Protein AF-A0A382YI06-F1 (afdb_monomer_lite)

Structure (mmCIF, N/CA/C/O backbone):
data_AF-A0A382YI06-F1
#
_entry.id   AF-A0A382YI06-F1
#
loop_
_atom_site.group_PDB
_atom_site.id
_atom_site.type_symbol
_atom_site.label_atom_id
_atom_site.label_alt_id
_atom_site.label_comp_id
_atom_site.label_asym_id
_atom_site.label_entity_id
_atom_site.label_seq_id
_atom_site.pdbx_PDB_ins_code
_atom_site.Cartn_x
_atom_site.Cartn_y
_atom_site.Cartn_z
_atom_site.occupancy
_atom_site.B_iso_or_equiv
_atom_site.auth_seq_id
_atom_site.auth_comp_id
_atom_site.auth_asym_id
_atom_site.auth_atom_id
_atom_site.pdbx_PDB_model_num
ATOM 1 N N . MET A 1 1 ? 9.393 -5.219 -2.470 1.00 94.56 1 MET A N 1
ATOM 2 C CA . MET A 1 1 ? 9.094 -5.287 -3.914 1.00 94.56 1 MET A CA 1
ATOM 3 C C . MET A 1 1 ? 10.034 -6.287 -4.559 1.00 94.56 1 MET A C 1
ATOM 5 O O . MET A 1 1 ? 11.222 -6.231 -4.279 1.00 94.56 1 MET A O 1
ATOM 9 N N . LYS A 1 2 ? 9.514 -7.196 -5.381 1.00 96.44 2 LYS A N 1
ATOM 10 C CA . LYS A 1 2 ? 10.273 -8.167 -6.179 1.00 96.44 2 LYS A CA 1
ATOM 11 C C . LYS A 1 2 ? 10.757 -7.528 -7.486 1.00 96.44 2 LYS A C 1
ATOM 13 O O . LYS A 1 2 ? 10.110 -6.621 -8.010 1.00 96.44 2 LYS A O 1
ATOM 18 N N . LEU A 1 3 ? 11.832 -8.058 -8.078 1.00 96.56 3 LEU A N 1
ATOM 19 C CA . LEU A 1 3 ? 12.365 -7.580 -9.366 1.00 96.56 3 LEU A CA 1
ATOM 20 C C . LEU A 1 3 ? 11.317 -7.612 -10.491 1.00 96.56 3 LEU A C 1
ATOM 22 O O . LEU A 1 3 ? 11.199 -6.653 -11.248 1.00 96.56 3 LEU A O 1
ATOM 26 N N . LYS A 1 4 ? 10.501 -8.674 -10.562 1.00 96.62 4 LYS A N 1
ATOM 27 C CA . LYS A 1 4 ? 9.403 -8.795 -11.541 1.00 96.62 4 LYS A CA 1
ATOM 28 C C . LYS A 1 4 ? 8.404 -7.638 -11.426 1.00 96.62 4 LYS A C 1
ATOM 30 O O . LYS A 1 4 ? 7.990 -7.090 -12.445 1.00 96.62 4 LYS A O 1
ATOM 35 N N . THR A 1 5 ? 8.045 -7.260 -10.203 1.00 96.94 5 THR A N 1
ATOM 36 C CA . THR A 1 5 ? 7.129 -6.149 -9.917 1.00 96.94 5 THR A CA 1
ATOM 37 C C . THR A 1 5 ? 7.7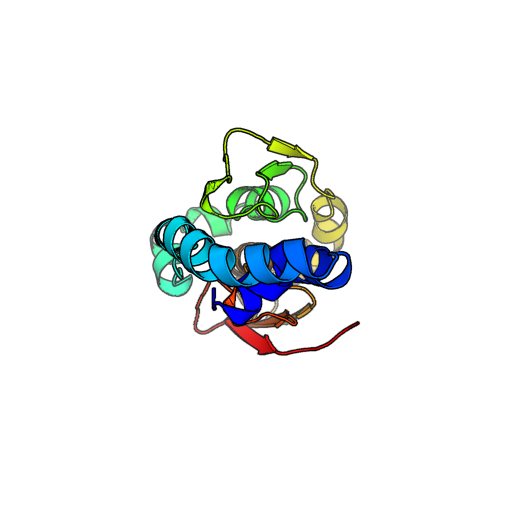66 -4.812 -10.288 1.00 96.94 5 THR A C 1
ATOM 39 O O . THR A 1 5 ? 7.163 -4.029 -11.016 1.00 96.94 5 THR A O 1
ATOM 42 N N . PHE A 1 6 ? 9.025 -4.592 -9.898 1.00 97.38 6 PHE A N 1
ATOM 43 C CA . PHE A 1 6 ? 9.786 -3.397 -10.271 1.00 97.38 6 PHE A CA 1
ATOM 44 C C . PHE A 1 6 ? 9.889 -3.221 -11.793 1.00 97.38 6 PHE A C 1
ATOM 46 O O . PHE A 1 6 ? 9.641 -2.136 -12.319 1.00 97.38 6 PHE A O 1
ATOM 53 N N . TYR A 1 7 ? 10.199 -4.302 -12.513 1.00 97.38 7 TYR A N 1
ATOM 54 C CA . TYR A 1 7 ? 10.213 -4.316 -13.972 1.00 97.38 7 TYR A CA 1
ATOM 55 C C . TYR A 1 7 ? 8.843 -3.945 -14.547 1.00 97.38 7 TYR A C 1
ATOM 57 O O . TYR A 1 7 ? 8.756 -3.048 -15.387 1.00 97.38 7 TYR A O 1
ATOM 65 N N . LYS A 1 8 ? 7.773 -4.608 -14.088 1.00 96.62 8 LYS A N 1
ATOM 66 C CA . LYS A 1 8 ? 6.415 -4.377 -14.593 1.00 96.62 8 LYS A CA 1
ATOM 67 C C . LYS A 1 8 ? 5.964 -2.927 -14.408 1.00 96.62 8 LYS A C 1
ATOM 69 O O . LYS A 1 8 ? 5.442 -2.360 -15.363 1.00 96.62 8 LYS A O 1
ATOM 74 N N . LEU A 1 9 ? 6.218 -2.335 -13.241 1.00 95.81 9 LEU A N 1
ATOM 75 C CA . LEU A 1 9 ? 5.843 -0.951 -12.943 1.00 95.81 9 LEU A CA 1
ATOM 76 C C . LEU A 1 9 ? 6.666 0.060 -13.752 1.00 95.81 9 LEU A C 1
ATOM 78 O O . LEU A 1 9 ? 6.112 0.926 -14.422 1.00 95.81 9 LEU A O 1
ATOM 82 N N . PHE A 1 10 ? 7.997 -0.048 -13.723 1.00 96.19 10 PHE A N 1
ATOM 83 C CA . PHE A 1 10 ? 8.853 1.055 -14.173 1.00 96.19 10 PHE A CA 1
ATOM 84 C C . PHE A 1 10 ? 9.453 0.879 -15.570 1.00 96.19 10 PHE A C 1
ATOM 86 O O . PHE A 1 10 ? 9.823 1.875 -16.194 1.00 96.19 10 PHE A O 1
ATOM 93 N N . TYR A 1 11 ? 9.563 -0.355 -16.071 1.00 96.88 11 TYR A N 1
ATOM 94 C CA . TYR A 1 11 ? 10.346 -0.655 -17.275 1.00 96.88 11 TYR A CA 1
ATOM 95 C C . TYR A 1 11 ? 9.580 -1.398 -18.369 1.00 96.88 11 TYR A C 1
ATOM 97 O O . TYR A 1 11 ? 9.928 -1.218 -19.533 1.00 96.88 11 TYR A O 1
ATOM 105 N N . ARG A 1 12 ? 8.527 -2.171 -18.062 1.00 96.69 12 ARG A N 1
ATOM 106 C CA . ARG A 1 12 ? 7.789 -2.961 -19.070 1.00 96.69 12 ARG A CA 1
ATOM 107 C C . ARG A 1 12 ? 7.327 -2.105 -20.247 1.00 96.69 12 ARG A C 1
ATOM 109 O O . ARG A 1 12 ? 7.599 -2.455 -21.388 1.00 96.69 12 ARG A O 1
ATOM 116 N N . HIS A 1 13 ? 6.689 -0.966 -19.980 1.00 95.19 13 HIS A N 1
ATOM 117 C CA . HIS A 1 13 ? 6.221 -0.061 -21.036 1.00 95.19 13 HIS A CA 1
ATOM 118 C C . HIS A 1 13 ? 7.371 0.496 -21.893 1.00 95.19 13 HIS A C 1
ATOM 120 O O . HIS A 1 13 ? 7.196 0.698 -23.089 1.00 95.19 13 HIS A O 1
ATOM 126 N N . ARG A 1 14 ? 8.557 0.709 -21.303 1.00 95.31 14 ARG A N 1
ATOM 127 C CA . ARG A 1 14 ? 9.752 1.199 -22.009 1.00 95.31 14 ARG A CA 1
ATOM 128 C C . ARG A 1 14 ? 10.346 0.116 -22.896 1.00 95.31 14 ARG A C 1
ATOM 130 O O . ARG A 1 14 ? 10.645 0.377 -24.049 1.00 95.31 14 ARG A O 1
ATOM 137 N N . VAL A 1 15 ? 10.465 -1.102 -22.369 1.00 96.88 15 VAL A N 1
ATOM 138 C CA . VAL A 1 15 ? 11.007 -2.260 -23.092 1.00 96.88 15 VAL A CA 1
ATOM 139 C C . VAL A 1 15 ? 10.111 -2.670 -24.259 1.00 96.88 15 VAL A C 1
ATOM 141 O O . VAL A 1 15 ? 10.624 -3.020 -25.318 1.00 96.88 15 VAL A O 1
ATOM 144 N N . VAL A 1 16 ? 8.785 -2.604 -24.094 1.00 96.62 16 VAL A N 1
ATOM 145 C CA . VAL A 1 16 ? 7.827 -2.906 -25.172 1.00 96.62 16 VAL A CA 1
ATOM 146 C C . VAL A 1 16 ? 7.927 -1.889 -26.314 1.00 96.62 16 VAL A C 1
ATOM 148 O O . VAL A 1 16 ? 7.858 -2.284 -27.470 1.00 96.62 16 VAL A O 1
ATOM 151 N N . LYS A 1 17 ? 8.137 -0.604 -26.001 1.00 96.50 17 LYS A N 1
ATOM 152 C CA . LYS A 1 17 ? 8.252 0.479 -26.993 1.00 96.50 17 LYS A CA 1
ATOM 153 C C . LYS A 1 17 ? 9.661 0.640 -27.590 1.00 96.50 17 LYS A C 1
ATOM 155 O O . LYS A 1 17 ? 9.838 1.419 -28.519 1.00 96.50 17 LYS A O 1
ATOM 160 N N . ALA A 1 18 ? 10.669 -0.036 -27.041 1.00 97.00 18 ALA A N 1
ATOM 161 C CA . ALA A 1 18 ? 12.067 0.140 -27.423 1.00 97.00 18 ALA A CA 1
ATOM 162 C C . ALA A 1 18 ? 12.436 -0.614 -28.711 1.00 97.00 18 ALA A C 1
ATOM 164 O O . ALA A 1 18 ? 12.015 -1.755 -28.920 1.00 97.00 18 ALA A O 1
ATOM 165 N N . ASN A 1 19 ? 13.320 -0.011 -29.513 1.00 97.56 19 ASN A N 1
ATOM 166 C CA . ASN A 1 19 ? 14.029 -0.715 -30.583 1.00 97.56 19 ASN A CA 1
ATOM 167 C C . ASN A 1 19 ? 15.013 -1.761 -30.012 1.00 97.56 19 ASN A C 1
ATOM 169 O O . ASN A 1 19 ? 15.215 -1.849 -28.798 1.00 97.56 19 ASN A O 1
ATOM 173 N N . ILE A 1 20 ? 15.630 -2.565 -30.884 1.00 97.50 20 ILE A N 1
ATOM 174 C CA . ILE A 1 20 ? 16.487 -3.687 -30.469 1.00 97.50 20 ILE A CA 1
ATOM 175 C C . ILE A 1 20 ? 17.675 -3.241 -29.597 1.00 97.50 20 ILE A C 1
ATOM 177 O O . ILE A 1 20 ? 17.898 -3.812 -28.530 1.00 97.50 20 ILE A O 1
ATOM 181 N N . PHE A 1 21 ? 18.373 -2.169 -29.984 1.00 97.38 21 PHE A N 1
ATOM 182 C CA . PHE A 1 21 ? 19.532 -1.648 -29.254 1.00 97.38 21 PHE A CA 1
ATOM 183 C C . PHE A 1 21 ? 19.144 -1.129 -27.867 1.00 97.38 21 PHE A C 1
ATOM 185 O O . PHE A 1 21 ? 19.749 -1.498 -26.858 1.00 97.38 21 PHE A O 1
ATOM 192 N N . LEU A 1 22 ? 18.079 -0.326 -27.791 1.00 96.62 22 LEU A N 1
ATOM 193 C CA . LEU A 1 22 ? 17.577 0.204 -26.528 1.00 96.62 22 LEU A CA 1
ATOM 194 C C . LEU A 1 22 ? 17.037 -0.912 -25.625 1.00 96.62 22 LEU A C 1
ATOM 196 O O . LEU A 1 22 ? 17.204 -0.851 -24.410 1.00 96.62 22 LEU A O 1
ATOM 200 N N . LYS A 1 23 ? 16.420 -1.953 -26.192 1.00 97.25 23 LYS A N 1
ATOM 201 C CA . LYS A 1 23 ? 15.941 -3.113 -25.434 1.00 97.25 23 LYS A CA 1
ATOM 202 C C . LYS A 1 23 ? 17.094 -3.851 -24.751 1.00 97.25 23 LYS A C 1
ATOM 204 O O . LYS A 1 23 ? 16.982 -4.134 -23.559 1.00 97.25 23 LYS A O 1
ATOM 209 N N . ILE A 1 24 ? 18.200 -4.094 -25.459 1.00 97.00 24 ILE A N 1
ATOM 210 C CA . ILE A 1 24 ? 19.411 -4.709 -24.887 1.00 97.00 24 ILE A CA 1
ATOM 211 C C . ILE A 1 24 ? 19.953 -3.842 -23.745 1.00 97.00 24 ILE A C 1
ATOM 213 O O . ILE A 1 24 ? 20.135 -4.334 -22.632 1.00 97.00 24 ILE A O 1
ATOM 217 N N . TYR A 1 25 ? 20.116 -2.536 -23.981 1.00 97.38 25 TYR A N 1
ATOM 218 C CA . TYR A 1 25 ? 20.554 -1.593 -22.948 1.00 97.38 25 TYR A CA 1
ATOM 219 C C . TYR A 1 25 ? 19.650 -1.621 -21.703 1.00 97.38 25 TYR A C 1
ATOM 221 O O . TYR A 1 25 ? 20.135 -1.678 -20.571 1.00 97.38 25 TYR A O 1
ATOM 229 N N . LEU A 1 26 ? 18.325 -1.614 -21.892 1.00 97.31 26 LEU A N 1
ATOM 230 C CA . LEU A 1 26 ? 17.367 -1.637 -20.787 1.00 97.31 26 LEU A CA 1
ATOM 231 C C . LEU A 1 26 ? 17.466 -2.934 -19.977 1.00 97.31 26 LEU A C 1
ATOM 233 O O . LEU A 1 26 ? 17.458 -2.878 -18.750 1.00 97.31 26 LEU A O 1
ATOM 237 N N . ILE A 1 27 ? 17.583 -4.089 -20.635 1.00 95.25 27 ILE A N 1
ATOM 238 C CA . ILE A 1 27 ? 17.734 -5.382 -19.952 1.00 95.25 27 ILE A CA 1
ATOM 239 C C . ILE A 1 27 ? 19.000 -5.390 -19.088 1.00 95.25 27 ILE A C 1
ATOM 241 O O . ILE A 1 27 ? 18.936 -5.811 -17.933 1.00 95.25 27 ILE A O 1
ATOM 245 N N . LEU A 1 28 ? 20.111 -4.850 -19.601 1.00 96.44 28 LEU A N 1
ATOM 246 C CA . LEU A 1 28 ? 21.370 -4.752 -18.860 1.00 96.44 28 LEU A CA 1
ATOM 247 C C . LEU A 1 28 ? 21.280 -3.795 -17.661 1.00 96.44 28 LEU A C 1
ATOM 249 O O . LEU A 1 28 ? 21.824 -4.100 -16.605 1.00 96.44 28 LEU A O 1
ATOM 253 N N . ILE A 1 29 ? 20.580 -2.657 -17.779 1.00 97.00 29 ILE A N 1
ATOM 254 C CA . ILE A 1 29 ? 20.548 -1.634 -16.716 1.00 97.00 29 ILE A CA 1
ATOM 255 C C . ILE A 1 29 ? 19.522 -1.915 -15.604 1.00 97.00 29 ILE A C 1
ATOM 257 O O . ILE A 1 29 ? 19.669 -1.409 -14.488 1.00 97.00 29 ILE A O 1
ATOM 261 N N . ILE A 1 30 ? 18.466 -2.693 -15.878 1.00 97.06 30 ILE A N 1
ATOM 262 C CA . ILE A 1 30 ? 17.382 -2.970 -14.917 1.00 97.06 30 ILE A CA 1
ATOM 263 C C . ILE A 1 30 ? 17.898 -3.568 -13.594 1.00 97.06 30 ILE A C 1
ATOM 265 O O . ILE A 1 30 ? 17.495 -3.048 -12.550 1.00 97.06 30 ILE A O 1
ATOM 269 N N . PRO A 1 31 ? 18.780 -4.591 -13.574 1.00 96.69 31 PRO A N 1
ATOM 270 C CA . PRO A 1 31 ? 19.325 -5.138 -12.330 1.00 96.69 31 PRO A CA 1
ATOM 271 C C . PRO A 1 31 ? 20.054 -4.089 -11.483 1.00 96.69 31 PRO A C 1
ATOM 273 O O . PRO A 1 31 ? 19.795 -3.987 -10.284 1.00 96.69 31 PRO A O 1
ATOM 276 N N . PHE A 1 32 ? 20.882 -3.241 -12.103 1.00 96.38 32 PHE A N 1
ATOM 277 C CA . PHE A 1 32 ? 21.595 -2.165 -11.404 1.00 96.38 32 PHE A CA 1
ATOM 278 C C . PHE A 1 32 ? 20.633 -1.112 -10.846 1.00 96.38 32 PHE A C 1
ATOM 280 O O . PHE A 1 32 ? 20.766 -0.671 -9.705 1.00 96.38 32 PHE A O 1
ATOM 287 N N . ARG A 1 33 ? 19.609 -0.732 -11.620 1.00 96.38 33 ARG A N 1
ATOM 288 C CA . ARG A 1 33 ? 18.568 0.205 -11.169 1.00 96.38 33 ARG A CA 1
ATOM 289 C C . ARG A 1 33 ? 17.731 -0.375 -10.036 1.00 96.38 33 ARG A C 1
ATOM 291 O O . ARG A 1 33 ? 17.383 0.359 -9.114 1.00 96.38 33 ARG A O 1
ATOM 298 N N . TYR A 1 34 ? 17.418 -1.665 -10.086 1.00 97.38 34 TYR A N 1
ATOM 299 C CA . TYR A 1 34 ? 16.734 -2.360 -9.004 1.00 97.38 34 TYR A CA 1
ATOM 300 C C . TYR A 1 34 ? 17.587 -2.375 -7.732 1.00 97.38 34 TYR A C 1
ATOM 302 O O . TYR A 1 34 ? 17.089 -1.995 -6.676 1.00 97.38 34 TYR A O 1
ATOM 310 N N . ALA A 1 35 ? 18.873 -2.722 -7.845 1.00 96.44 35 ALA A N 1
ATOM 311 C CA . ALA A 1 35 ? 19.812 -2.715 -6.726 1.00 96.44 35 ALA A CA 1
ATOM 312 C C . ALA A 1 35 ? 19.924 -1.322 -6.083 1.00 96.44 35 ALA A C 1
ATOM 314 O O . ALA A 1 35 ? 19.785 -1.197 -4.870 1.00 96.44 35 ALA A O 1
ATOM 315 N N . ALA A 1 36 ? 20.050 -0.262 -6.888 1.00 96.44 36 ALA A N 1
ATOM 316 C CA . ALA A 1 36 ? 20.074 1.113 -6.386 1.00 96.44 36 ALA A CA 1
ATOM 317 C C . ALA A 1 36 ? 18.783 1.504 -5.637 1.00 96.44 36 ALA A C 1
ATOM 319 O O . ALA A 1 36 ? 18.829 2.239 -4.655 1.00 96.44 36 ALA A O 1
ATOM 320 N N . ASN A 1 37 ? 17.621 1.002 -6.069 1.00 96.81 37 ASN A N 1
ATOM 321 C CA . ASN A 1 37 ? 16.340 1.267 -5.407 1.00 96.81 37 ASN A CA 1
ATOM 322 C C . ASN A 1 37 ? 16.089 0.391 -4.170 1.00 96.81 37 ASN A C 1
ATOM 324 O O . ASN A 1 37 ? 15.208 0.723 -3.378 1.00 96.81 37 ASN A O 1
ATOM 328 N N . PHE A 1 38 ? 16.829 -0.708 -3.998 1.00 94.31 38 PHE A N 1
ATOM 329 C CA . PHE A 1 38 ? 16.563 -1.715 -2.971 1.00 94.31 38 PHE A CA 1
ATOM 330 C C . PHE A 1 38 ? 16.560 -1.128 -1.554 1.00 94.31 38 PHE A C 1
ATOM 332 O O . PHE A 1 38 ? 15.660 -1.419 -0.766 1.00 94.31 38 PHE A O 1
ATOM 339 N N . LEU A 1 39 ? 17.507 -0.232 -1.259 1.00 92.12 39 LEU A N 1
ATOM 340 C CA . LEU A 1 39 ? 17.622 0.446 0.039 1.00 92.12 39 LEU A CA 1
ATOM 341 C C . LEU A 1 39 ? 16.432 1.368 0.353 1.00 92.12 39 LEU A C 1
ATOM 343 O O . LEU A 1 39 ? 16.147 1.638 1.517 1.00 92.12 39 LEU A O 1
ATOM 347 N N . PHE A 1 40 ? 15.716 1.821 -0.677 1.00 94.44 40 PHE A N 1
ATOM 348 C CA . PHE A 1 40 ? 14.587 2.746 -0.569 1.00 94.44 40 PHE A CA 1
ATOM 349 C C . PHE A 1 40 ? 13.232 2.027 -0.563 1.00 94.44 40 PHE A C 1
ATOM 351 O O . PHE A 1 40 ? 12.177 2.666 -0.538 1.00 94.44 40 PHE A O 1
ATOM 358 N N . PHE A 1 41 ? 13.218 0.692 -0.610 1.00 93.81 41 PHE A N 1
ATOM 359 C CA . PHE A 1 41 ? 11.974 -0.062 -0.541 1.00 93.81 41 PHE A CA 1
ATOM 360 C C . PHE A 1 41 ? 11.292 0.116 0.817 1.00 93.81 41 PHE A C 1
ATOM 362 O O . PHE A 1 41 ? 11.913 0.050 1.877 1.00 93.81 41 PHE A O 1
ATOM 369 N N . LYS A 1 42 ? 9.969 0.314 0.774 1.00 91.44 42 LYS A N 1
ATOM 370 C CA . LYS A 1 42 ? 9.144 0.458 1.975 1.00 91.44 42 LYS A CA 1
ATOM 371 C C . LYS A 1 42 ? 9.231 -0.829 2.801 1.00 91.44 42 LYS A C 1
ATOM 373 O O . LYS A 1 42 ? 8.996 -1.925 2.288 1.00 91.44 42 LYS A O 1
ATOM 378 N N . LYS A 1 43 ? 9.600 -0.687 4.074 1.00 93.19 43 LYS A N 1
ATOM 379 C CA . LYS A 1 43 ? 9.634 -1.794 5.036 1.00 93.19 43 LYS A CA 1
ATOM 380 C C . LYS A 1 43 ? 8.208 -2.177 5.431 1.00 93.19 43 LYS A C 1
ATOM 382 O O . LYS A 1 43 ? 7.320 -1.326 5.448 1.00 93.19 43 LYS A O 1
ATOM 387 N N . LYS A 1 44 ? 8.004 -3.451 5.774 1.00 96.25 44 LYS A N 1
ATOM 388 C CA . LYS A 1 44 ? 6.725 -3.913 6.321 1.00 96.25 44 LYS A CA 1
ATOM 389 C C . LYS A 1 44 ? 6.522 -3.375 7.737 1.00 96.25 44 LYS A C 1
ATOM 391 O O . LYS A 1 44 ? 7.446 -3.414 8.546 1.00 96.25 44 LYS A O 1
ATOM 396 N N . ILE A 1 45 ? 5.312 -2.906 8.025 1.00 98.12 45 ILE A N 1
ATOM 397 C CA . ILE A 1 45 ? 4.906 -2.371 9.326 1.00 98.12 45 ILE A CA 1
ATOM 398 C C . ILE A 1 45 ? 3.822 -3.274 9.917 1.00 98.12 45 ILE A C 1
ATOM 400 O O . ILE A 1 45 ? 2.775 -3.474 9.303 1.00 98.12 45 ILE A O 1
ATOM 404 N N . ASN A 1 46 ? 4.050 -3.778 11.131 1.00 98.50 46 ASN A N 1
ATOM 405 C CA . ASN A 1 46 ? 3.032 -4.495 11.891 1.00 98.50 46 ASN A CA 1
ATOM 406 C C . ASN A 1 46 ? 2.073 -3.496 12.558 1.00 98.50 46 ASN A C 1
ATOM 408 O O . ASN A 1 46 ? 2.447 -2.826 13.520 1.00 98.50 46 ASN A O 1
ATOM 412 N N . LEU A 1 47 ? 0.839 -3.393 12.063 1.00 98.62 47 LEU A N 1
ATOM 413 C CA . LEU A 1 47 ? -0.161 -2.452 12.566 1.00 98.62 47 LEU A CA 1
ATOM 414 C C . LEU A 1 47 ? -0.665 -2.799 13.972 1.00 98.62 47 LEU A C 1
ATOM 416 O O . LEU A 1 47 ? -1.037 -1.892 14.718 1.00 98.62 47 LEU A O 1
ATOM 420 N N . ASP A 1 48 ? -0.606 -4.067 14.386 1.00 98.31 48 ASP A N 1
ATOM 421 C CA . ASP A 1 48 ? -1.009 -4.465 15.740 1.00 98.31 48 ASP A CA 1
ATOM 422 C C . ASP A 1 48 ? -0.052 -3.877 16.792 1.00 98.31 48 ASP A C 1
ATOM 424 O O . ASP A 1 48 ? -0.480 -3.417 17.847 1.00 98.31 48 ASP A O 1
ATOM 428 N N . GLU A 1 49 ? 1.249 -3.832 16.498 1.00 98.25 49 GLU A N 1
ATOM 429 C CA . GLU A 1 49 ? 2.260 -3.200 17.358 1.00 98.25 49 GLU A CA 1
ATOM 430 C C . GLU A 1 49 ? 2.308 -1.686 17.172 1.00 98.25 49 GLU A C 1
ATOM 432 O O . GLU A 1 49 ? 2.390 -0.930 18.142 1.00 98.25 49 GLU A O 1
ATOM 437 N N . TYR A 1 50 ? 2.236 -1.233 15.920 1.00 98.12 50 TYR A N 1
ATOM 438 C CA . TYR A 1 50 ? 2.268 0.182 15.574 1.00 98.12 50 TYR A CA 1
ATOM 439 C C . TYR A 1 50 ? 1.120 0.944 16.244 1.00 98.12 50 TYR A C 1
ATOM 441 O O . TYR A 1 50 ? 1.331 2.016 16.808 1.00 98.12 50 TYR A O 1
ATOM 449 N N . SER A 1 51 ? -0.080 0.358 16.263 1.00 97.75 51 SER A N 1
ATOM 450 C CA . SER A 1 51 ? -1.264 0.974 16.866 1.00 97.75 51 SER A CA 1
ATOM 451 C C . SER A 1 51 ? -1.198 1.111 18.386 1.00 97.75 51 SER A C 1
ATOM 453 O O . SER A 1 51 ? -1.792 2.043 18.919 1.00 97.75 51 SER A O 1
ATOM 455 N N . LYS A 1 52 ? -0.414 0.279 19.087 1.00 97.81 52 LYS A N 1
ATOM 456 C CA . LYS A 1 52 ? -0.141 0.467 20.525 1.00 97.81 52 LYS A CA 1
ATOM 457 C C . LYS A 1 52 ? 0.673 1.736 20.780 1.00 97.81 52 LYS A C 1
ATOM 459 O O . LYS A 1 52 ? 0.400 2.464 21.724 1.00 97.81 52 LYS A O 1
ATOM 464 N N . LYS A 1 53 ? 1.653 2.025 19.915 1.00 97.56 53 LYS A N 1
ATOM 465 C CA . LYS A 1 53 ? 2.507 3.226 20.009 1.00 97.56 53 LYS A CA 1
ATOM 466 C C . LYS A 1 53 ? 1.817 4.489 19.487 1.00 97.56 53 LYS A C 1
ATOM 468 O O . LYS A 1 53 ? 2.213 5.599 19.831 1.00 97.56 53 LYS A O 1
ATOM 473 N N . LYS A 1 54 ? 0.826 4.328 18.611 1.00 97.81 54 LYS A N 1
ATOM 474 C CA . LYS A 1 54 ? 0.121 5.407 17.907 1.00 97.81 54 LYS A CA 1
ATOM 475 C C . LYS A 1 54 ? -1.384 5.354 18.169 1.00 97.81 54 LYS A C 1
ATOM 477 O O . LYS A 1 54 ? -2.180 5.485 17.245 1.00 97.81 54 LYS A O 1
ATOM 482 N N . PHE A 1 55 ? -1.769 5.167 19.433 1.00 96.88 55 PHE A N 1
ATOM 483 C CA . PHE A 1 55 ? -3.172 5.013 19.827 1.00 96.88 55 PHE A CA 1
ATOM 484 C C . PHE A 1 55 ? -4.049 6.197 19.394 1.00 96.88 55 PHE A C 1
ATOM 486 O O . PHE A 1 55 ? -5.171 5.989 18.946 1.00 96.88 55 PHE A O 1
ATOM 493 N N . TYR A 1 56 ? -3.507 7.420 19.411 1.00 97.81 56 TYR A N 1
ATOM 494 C CA . TYR A 1 56 ? -4.220 8.633 18.992 1.00 97.81 56 TYR A CA 1
ATOM 495 C C . TYR A 1 56 ? -4.767 8.581 17.553 1.00 97.81 56 TYR A C 1
ATOM 497 O O . TYR A 1 56 ? -5.677 9.332 17.218 1.00 97.81 56 TYR A O 1
ATOM 505 N N . LEU A 1 57 ? -4.232 7.713 16.681 1.00 98.31 57 LEU A N 1
ATOM 506 C CA . LEU A 1 57 ? -4.732 7.553 15.311 1.00 98.31 57 LEU A CA 1
ATOM 507 C C . LEU A 1 57 ? -6.161 6.991 15.276 1.00 98.31 57 LEU A C 1
ATOM 509 O O . LEU A 1 57 ? -6.899 7.260 14.339 1.00 98.31 57 LEU A O 1
ATOM 513 N N . TYR A 1 58 ? -6.589 6.267 16.309 1.00 97.44 58 TYR A N 1
ATOM 514 C CA . TYR A 1 58 ? -7.947 5.727 16.417 1.00 97.44 58 TYR A CA 1
ATOM 515 C C . TYR A 1 58 ? -9.045 6.783 16.631 1.00 97.44 58 TYR A C 1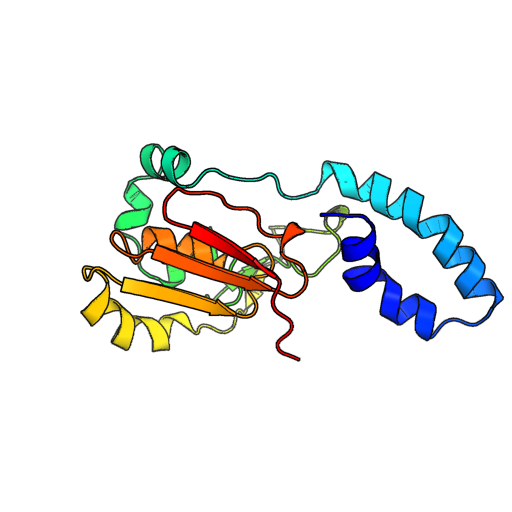
ATOM 517 O O . TYR A 1 58 ? -10.229 6.436 16.643 1.00 97.44 58 TYR A O 1
ATOM 525 N N . GLU A 1 59 ? -8.662 8.034 16.870 1.00 96.62 59 GLU A N 1
ATOM 526 C CA . GLU A 1 59 ? -9.566 9.166 17.106 1.00 96.62 59 GLU A CA 1
ATOM 527 C C . GLU A 1 59 ? -9.595 10.142 15.925 1.00 96.62 59 GLU A C 1
ATOM 529 O O . GLU A 1 59 ? -10.350 11.111 15.942 1.00 96.62 59 GLU A O 1
ATOM 534 N N . LYS A 1 60 ? -8.769 9.902 14.902 1.00 97.62 60 LYS A N 1
ATOM 535 C CA . LYS A 1 60 ? -8.654 10.776 13.736 1.00 97.62 60 LYS A CA 1
ATOM 536 C C . LYS A 1 60 ? -9.733 10.475 12.702 1.00 97.62 60 LYS A C 1
ATOM 538 O O . LYS A 1 60 ? -10.206 9.343 12.594 1.00 97.62 60 LYS A O 1
ATOM 543 N N . ASP A 1 61 ? -10.111 11.508 11.957 1.00 96.50 61 ASP A N 1
ATOM 544 C CA . ASP A 1 61 ? -11.004 11.377 10.810 1.00 96.50 61 ASP A CA 1
ATOM 545 C C . ASP A 1 61 ? -10.327 10.630 9.649 1.00 96.50 61 ASP A C 1
ATOM 547 O O . ASP A 1 61 ? -9.111 10.396 9.634 1.00 96.50 61 ASP A O 1
ATOM 551 N N . LEU A 1 62 ? -11.137 10.216 8.675 1.00 97.31 62 LEU A N 1
ATOM 552 C CA . LEU A 1 62 ? -10.668 9.392 7.573 1.00 97.31 62 LEU A CA 1
ATOM 553 C C . LEU A 1 62 ? -9.676 10.122 6.657 1.00 97.31 62 LEU A C 1
ATOM 555 O O . LEU A 1 62 ? -8.721 9.497 6.193 1.00 97.31 62 LEU A O 1
ATOM 559 N N . ASN A 1 63 ? -9.866 11.426 6.420 1.00 97.75 63 ASN A N 1
ATOM 560 C CA . ASN A 1 63 ? -8.968 12.210 5.568 1.00 97.75 63 ASN A CA 1
ATOM 561 C C . ASN A 1 63 ? -7.572 12.293 6.192 1.00 97.75 63 ASN A C 1
ATOM 563 O O . ASN A 1 63 ? -6.579 11.954 5.547 1.00 97.75 63 ASN A O 1
ATOM 567 N N . TYR A 1 64 ? -7.500 12.636 7.481 1.00 98.00 64 TYR A N 1
ATOM 568 C CA . TYR A 1 64 ? -6.250 12.648 8.232 1.00 98.00 64 TYR A CA 1
ATOM 569 C C . TYR A 1 64 ? -5.545 11.293 8.146 1.00 98.00 64 TYR A C 1
ATOM 571 O O . TYR A 1 64 ? -4.340 11.232 7.910 1.00 98.00 64 TYR A O 1
ATOM 579 N N . LEU A 1 65 ? -6.279 10.190 8.324 1.00 98.50 65 LEU A N 1
ATOM 580 C CA . LEU A 1 65 ? -5.702 8.850 8.239 1.00 98.50 65 LEU A CA 1
ATOM 581 C C . LEU A 1 65 ? -5.176 8.538 6.833 1.00 98.50 65 LEU A C 1
ATOM 583 O O . LEU A 1 65 ? -4.084 7.979 6.708 1.00 98.50 65 LEU A O 1
ATOM 587 N N . PHE A 1 66 ? -5.897 8.918 5.776 1.00 98.12 66 PHE A N 1
ATOM 588 C CA . PHE A 1 66 ? -5.408 8.752 4.410 1.00 98.12 66 PHE A CA 1
ATOM 589 C C . PHE A 1 66 ? -4.130 9.550 4.156 1.00 98.12 66 PHE A C 1
ATOM 591 O O . PHE A 1 66 ? -3.158 8.954 3.689 1.00 98.12 66 PHE A O 1
ATOM 598 N N . GLN A 1 67 ? -4.073 10.826 4.536 1.00 97.69 67 GLN A N 1
ATOM 599 C CA . GLN A 1 67 ? -2.849 11.625 4.426 1.00 97.69 67 GLN A CA 1
ATOM 600 C C . GLN A 1 67 ? -1.699 11.003 5.233 1.00 97.69 67 GLN A C 1
ATOM 602 O O . GLN A 1 67 ? -0.592 10.827 4.724 1.00 97.69 67 GLN A O 1
ATOM 607 N N . TYR A 1 68 ? -1.965 10.605 6.483 1.00 97.62 68 TYR A N 1
ATOM 608 C CA . TYR A 1 68 ? -0.965 10.049 7.396 1.00 97.62 68 TYR A CA 1
ATOM 609 C C . TYR A 1 68 ? -0.300 8.786 6.835 1.00 97.62 68 TYR A C 1
ATOM 611 O O . TYR A 1 68 ? 0.914 8.607 6.954 1.00 97.62 68 TYR A O 1
ATOM 619 N N . PHE A 1 69 ? -1.080 7.908 6.200 1.00 97.62 69 PHE A N 1
ATOM 620 C CA . PHE A 1 69 ? -0.562 6.696 5.562 1.00 97.62 69 PHE A CA 1
ATOM 621 C C . PHE A 1 69 ? -0.129 6.894 4.105 1.00 97.62 69 PHE A C 1
ATOM 623 O O . PHE A 1 69 ? 0.369 5.941 3.503 1.00 97.62 69 PHE A O 1
ATOM 630 N N . ASN A 1 70 ? -0.235 8.112 3.568 1.00 97.25 70 ASN A N 1
ATOM 631 C CA . ASN A 1 70 ? 0.075 8.481 2.189 1.00 97.25 70 ASN A CA 1
ATOM 632 C C . ASN A 1 70 ? -0.813 7.796 1.137 1.00 97.25 70 ASN A C 1
ATOM 634 O O . ASN A 1 70 ? -0.335 7.252 0.140 1.00 97.25 70 ASN A O 1
ATOM 638 N N . SER A 1 71 ? -2.112 7.740 1.401 1.00 97.06 71 SER A N 1
ATOM 639 C CA . SER A 1 71 ? -3.123 7.272 0.462 1.00 97.06 71 SER A CA 1
ATOM 640 C C . SER A 1 71 ? -3.593 8.429 -0.415 1.00 97.06 71 SER A C 1
ATOM 642 O O . SER A 1 71 ? -4.027 9.453 0.100 1.00 97.06 71 SER A O 1
ATOM 644 N N . ASP A 1 72 ? -3.602 8.221 -1.727 1.00 95.81 72 ASP A N 1
ATOM 645 C CA . ASP A 1 72 ? -4.152 9.157 -2.717 1.00 95.81 72 ASP A CA 1
ATOM 646 C C . ASP A 1 72 ? -5.676 9.343 -2.608 1.00 95.81 72 ASP A C 1
ATOM 648 O O . ASP A 1 72 ? -6.231 10.248 -3.214 1.00 95.81 72 ASP A O 1
ATOM 652 N N . LYS A 1 73 ? -6.361 8.512 -1.813 1.00 96.25 73 LYS A N 1
ATOM 653 C CA . LYS A 1 73 ? -7.781 8.684 -1.456 1.00 96.25 73 LYS A CA 1
ATOM 654 C C . LYS A 1 73 ? -8.059 9.883 -0.532 1.00 96.25 73 LYS A C 1
ATOM 656 O O . LYS A 1 73 ? -9.221 10.258 -0.395 1.00 96.25 73 LYS A O 1
ATOM 661 N N . GLY A 1 74 ? -7.038 10.425 0.136 1.00 96.69 74 GLY A N 1
ATOM 662 C CA . GLY A 1 74 ? -7.156 11.668 0.907 1.00 96.69 74 GLY A CA 1
ATOM 663 C C . GLY A 1 74 ? -7.118 12.898 0.002 1.00 96.69 74 GLY A C 1
ATOM 664 O O . GLY A 1 74 ? -7.010 12.777 -1.216 1.00 96.69 74 GLY A O 1
ATOM 665 N N . ASP A 1 75 ? -7.179 14.085 0.593 1.00 96.56 75 ASP A N 1
ATOM 666 C CA . ASP A 1 75 ? -7.032 15.350 -0.144 1.00 96.56 75 ASP A CA 1
ATOM 667 C C . ASP A 1 75 ? -5.603 15.588 -0.672 1.00 96.56 75 ASP A C 1
ATOM 669 O O . ASP A 1 75 ? -5.420 16.303 -1.652 1.00 96.56 75 ASP A O 1
ATOM 673 N N . LYS A 1 76 ? -4.587 15.006 -0.026 1.00 96.69 76 LYS A N 1
ATOM 674 C CA . LYS A 1 76 ? -3.166 15.259 -0.258 1.00 96.69 76 LYS A CA 1
ATOM 675 C C . LYS A 1 76 ? -2.339 14.023 0.050 1.00 96.69 76 LYS A C 1
ATOM 677 O O . LYS A 1 76 ? -2.573 13.307 1.024 1.00 96.69 76 LYS A O 1
ATOM 682 N N . PHE A 1 77 ? -1.307 13.814 -0.753 1.00 96.31 77 PHE A N 1
ATOM 683 C CA . PHE A 1 77 ? -0.317 12.758 -0.565 1.00 96.31 77 PHE A CA 1
ATOM 684 C C . PHE A 1 77 ? 0.999 13.168 -1.239 1.00 96.31 77 PHE A C 1
ATOM 686 O O . PHE A 1 77 ? 1.022 14.069 -2.069 1.00 96.31 77 PHE A O 1
ATOM 693 N N . PHE A 1 78 ? 2.118 12.541 -0.899 1.00 94.69 78 PHE A N 1
ATOM 694 C CA . PHE A 1 78 ? 3.358 12.680 -1.662 1.00 94.69 78 PHE A CA 1
ATOM 695 C C . PHE A 1 78 ? 3.483 11.580 -2.716 1.00 94.69 78 PHE A C 1
ATOM 697 O O . PHE A 1 78 ? 2.991 10.461 -2.531 1.00 94.69 78 PHE A O 1
ATOM 704 N N . ASP A 1 79 ? 4.211 11.875 -3.796 1.00 93.06 79 ASP A N 1
ATOM 705 C CA . ASP A 1 79 ? 4.342 10.981 -4.948 1.00 93.06 79 ASP A CA 1
ATOM 706 C C . ASP A 1 79 ? 4.906 9.600 -4.570 1.00 93.06 79 ASP A C 1
ATOM 708 O O . ASP A 1 79 ? 6.107 9.402 -4.343 1.00 93.06 79 ASP A O 1
ATOM 712 N N . GLN A 1 80 ? 4.012 8.616 -4.519 1.00 91.25 80 GLN A N 1
ATOM 713 C CA . GLN A 1 80 ? 4.345 7.218 -4.271 1.00 91.25 80 GLN A CA 1
ATOM 714 C C . GLN A 1 80 ? 4.534 6.398 -5.553 1.00 91.25 80 GLN A C 1
ATOM 716 O O . GLN A 1 80 ? 5.006 5.257 -5.468 1.00 91.25 80 GLN A O 1
ATOM 721 N N . TYR A 1 81 ? 4.196 6.958 -6.717 1.00 92.19 81 TYR A N 1
ATOM 722 C CA . TYR A 1 81 ? 4.171 6.270 -8.008 1.00 92.19 81 TYR A CA 1
ATOM 723 C C . TYR A 1 81 ? 5.519 6.307 -8.727 1.00 92.19 81 TYR A C 1
ATOM 725 O O . TYR A 1 81 ? 5.781 5.477 -9.598 1.00 92.19 81 TYR A O 1
ATOM 733 N N . VAL A 1 82 ? 6.417 7.208 -8.326 1.00 94.00 82 VAL A N 1
ATOM 734 C CA . VAL A 1 82 ? 7.808 7.220 -8.794 1.00 94.00 82 VAL A CA 1
ATOM 735 C C . VAL A 1 82 ? 8.641 6.070 -8.220 1.00 94.00 82 VAL A C 1
ATOM 737 O O . VAL A 1 82 ? 8.309 5.439 -7.211 1.00 94.00 82 VAL A O 1
ATOM 740 N N . GLN A 1 83 ? 9.780 5.810 -8.872 1.00 94.94 83 GLN A N 1
ATOM 741 C CA . GLN A 1 83 ? 10.775 4.862 -8.372 1.00 94.94 83 GLN A CA 1
ATOM 742 C C . GLN A 1 83 ? 11.176 5.211 -6.928 1.00 94.94 83 GLN A C 1
ATOM 744 O O . GLN A 1 83 ? 11.390 6.391 -6.647 1.00 94.94 83 GLN A O 1
ATOM 749 N N . PRO A 1 84 ? 11.336 4.221 -6.031 1.00 94.62 84 PRO A N 1
ATOM 750 C CA . PRO A 1 84 ? 11.642 4.450 -4.619 1.00 94.62 84 PRO A CA 1
ATOM 751 C C . PRO A 1 84 ? 12.780 5.443 -4.337 1.00 94.62 84 PRO A C 1
ATOM 753 O O . PRO A 1 84 ? 12.611 6.309 -3.487 1.00 94.62 84 PRO A O 1
ATOM 756 N N . ILE A 1 85 ? 13.885 5.388 -5.089 1.00 94.94 85 ILE A N 1
ATOM 757 C CA . ILE A 1 85 ? 15.032 6.306 -4.942 1.00 94.94 85 ILE A CA 1
ATOM 758 C C . ILE A 1 85 ? 14.708 7.769 -5.291 1.00 94.94 85 ILE A C 1
ATOM 760 O O . ILE A 1 85 ? 15.426 8.678 -4.894 1.00 94.94 85 ILE A O 1
ATOM 764 N N . LYS A 1 86 ? 13.640 8.007 -6.058 1.00 94.25 86 LYS A N 1
ATOM 765 C CA . LYS A 1 86 ? 13.211 9.340 -6.505 1.00 94.25 86 LYS A CA 1
ATOM 766 C C . LYS A 1 86 ? 12.106 9.937 -5.640 1.00 94.25 86 LYS A C 1
ATOM 768 O O . LYS A 1 86 ? 11.668 11.050 -5.914 1.00 94.25 86 LYS A O 1
ATOM 773 N N . ARG A 1 87 ? 11.609 9.198 -4.646 1.00 92.81 87 ARG A N 1
ATOM 774 C CA . ARG A 1 87 ? 10.527 9.678 -3.787 1.00 92.81 87 ARG A CA 1
ATOM 775 C C . ARG A 1 87 ? 10.989 10.881 -2.990 1.00 92.81 87 ARG A C 1
ATOM 777 O O . ARG A 1 87 ? 12.048 10.853 -2.371 1.00 92.81 87 ARG A O 1
ATOM 784 N N . ASN A 1 88 ? 10.147 11.902 -2.963 1.00 91.44 88 ASN A N 1
ATOM 785 C CA . ASN A 1 88 ? 10.386 13.101 -2.188 1.00 91.44 88 ASN A CA 1
ATOM 786 C C . ASN A 1 88 ? 9.119 13.452 -1.413 1.00 91.44 88 ASN A C 1
ATOM 788 O O . ASN A 1 88 ? 8.148 13.928 -1.991 1.00 91.44 88 ASN A O 1
ATOM 792 N N . SER A 1 89 ? 9.145 13.246 -0.097 1.00 87.62 89 SER A N 1
ATOM 793 C CA . SER A 1 89 ? 8.009 13.549 0.781 1.00 87.62 89 SER A CA 1
ATOM 794 C C . SER A 1 89 ? 7.722 15.047 0.920 1.00 87.62 89 SER A C 1
ATOM 796 O O . SER A 1 89 ? 6.725 15.411 1.532 1.00 87.62 89 SER A O 1
ATOM 798 N N . LYS A 1 90 ? 8.587 15.921 0.385 1.00 89.50 90 LYS A N 1
ATOM 799 C CA . LYS A 1 90 ? 8.351 17.371 0.326 1.00 89.50 90 LYS A CA 1
ATOM 800 C C . LYS A 1 90 ? 7.459 17.775 -0.851 1.00 89.50 90 LYS A C 1
ATOM 802 O O . LYS A 1 90 ? 6.928 18.878 -0.838 1.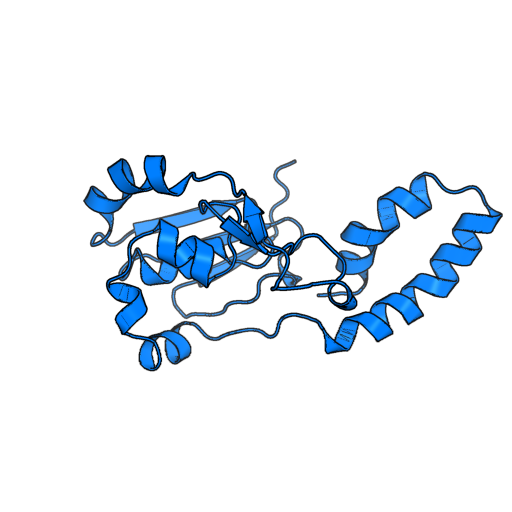00 89.50 90 LYS A O 1
ATOM 807 N N . ILE A 1 91 ? 7.320 16.918 -1.866 1.00 89.94 91 ILE A N 1
ATOM 808 C CA . ILE A 1 91 ? 6.456 17.174 -3.021 1.00 89.94 91 ILE A CA 1
ATOM 809 C C . ILE A 1 91 ? 5.082 16.604 -2.696 1.00 89.94 91 ILE A C 1
ATOM 811 O O . ILE A 1 91 ? 4.890 15.388 -2.729 1.00 89.94 91 ILE A O 1
ATOM 815 N N . ILE A 1 92 ? 4.156 17.493 -2.354 1.00 94.00 92 ILE A N 1
ATOM 816 C CA . ILE A 1 92 ? 2.762 17.155 -2.076 1.00 94.00 92 ILE A CA 1
ATOM 817 C C . ILE A 1 92 ? 1.948 17.323 -3.358 1.00 94.00 92 ILE A C 1
ATOM 819 O O . ILE A 1 92 ? 2.119 18.300 -4.084 1.00 94.00 92 ILE A O 1
ATOM 823 N N . ILE A 1 93 ? 1.089 16.350 -3.625 1.00 95.06 93 ILE A N 1
ATOM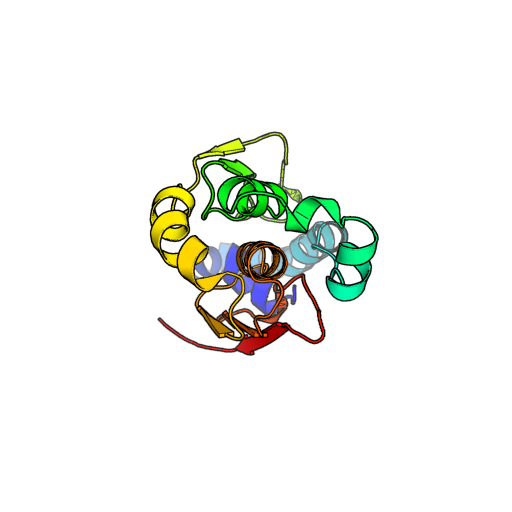 824 C CA . ILE A 1 93 ? 0.175 16.262 -4.758 1.00 95.06 93 ILE A CA 1
ATOM 825 C C . ILE A 1 93 ? -1.245 16.254 -4.192 1.00 95.06 93 ILE A C 1
ATOM 827 O O . ILE A 1 93 ? -1.488 15.654 -3.139 1.00 95.06 93 ILE A O 1
ATOM 831 N N . ASP A 1 94 ? -2.169 16.898 -4.899 1.00 96.31 94 ASP A N 1
ATOM 832 C CA . ASP A 1 94 ? -3.592 16.797 -4.595 1.00 96.31 94 ASP A CA 1
ATOM 833 C C . ASP A 1 94 ? -4.077 15.366 -4.865 1.00 96.31 94 ASP A C 1
ATOM 835 O O . ASP A 1 94 ? -3.879 14.796 -5.942 1.00 96.31 94 ASP A O 1
ATOM 839 N N . GLY A 1 95 ? -4.660 14.758 -3.841 1.00 94.62 95 GLY A N 1
ATOM 840 C CA . GLY A 1 95 ? -5.308 13.461 -3.933 1.00 94.62 95 GLY A CA 1
ATOM 841 C C . GLY A 1 95 ? -6.729 13.574 -4.479 1.00 94.62 95 GLY A C 1
ATOM 842 O O . GLY A 1 95 ? -7.182 14.617 -4.946 1.00 94.62 95 GLY A O 1
ATOM 843 N N . HIS A 1 96 ? -7.449 12.463 -4.420 1.00 94.19 96 HIS A N 1
ATOM 844 C CA . HIS A 1 96 ? -8.810 12.355 -4.933 1.00 94.19 96 HIS A CA 1
ATOM 845 C C . HIS A 1 96 ? -9.878 12.874 -3.967 1.00 94.19 96 HIS A C 1
ATOM 847 O O . HIS A 1 96 ? -11.031 13.012 -4.372 1.00 94.19 96 HIS A O 1
ATOM 853 N N . ASP A 1 97 ? -9.517 13.124 -2.703 1.00 94.31 97 ASP A N 1
ATOM 854 C CA . ASP A 1 97 ? -10.414 13.659 -1.671 1.00 94.31 97 ASP A CA 1
ATOM 855 C C . ASP A 1 97 ? -11.696 12.819 -1.474 1.00 94.31 97 ASP A C 1
ATOM 857 O O . ASP A 1 97 ? -12.770 13.298 -1.101 1.00 94.31 97 ASP A O 1
ATOM 861 N N . TYR A 1 98 ? -11.583 11.505 -1.702 1.00 95.88 98 TYR A N 1
ATOM 862 C CA . TYR A 1 98 ? -12.684 10.558 -1.528 1.00 95.88 98 TYR A CA 1
ATOM 863 C C . TYR A 1 98 ? -13.141 10.445 -0.073 1.00 95.88 98 TYR A C 1
ATOM 865 O O . TYR A 1 98 ? -14.271 10.033 0.184 1.00 95.88 98 TYR A O 1
ATOM 873 N N . SER A 1 99 ? -12.294 10.838 0.883 1.00 94.31 99 SER A N 1
ATOM 874 C CA . SER A 1 99 ? -12.636 10.891 2.306 1.00 94.31 99 SER A CA 1
ATOM 875 C C . SER A 1 99 ? -13.926 11.650 2.590 1.00 94.31 99 SER A C 1
ATOM 877 O O . SER A 1 99 ? -14.689 11.189 3.434 1.00 94.31 99 SER A O 1
ATOM 879 N N . LYS A 1 100 ? -14.203 12.754 1.882 1.00 92.62 100 LYS A N 1
ATOM 880 C CA . LYS A 1 100 ? -15.430 13.539 2.092 1.00 92.62 100 LYS A CA 1
ATOM 881 C C . LYS A 1 100 ? -16.683 12.708 1.841 1.00 92.62 100 LYS A C 1
ATOM 883 O O . LYS A 1 100 ? -17.593 12.717 2.656 1.00 92.62 100 LYS A O 1
ATOM 888 N N . PHE A 1 101 ? -16.686 11.937 0.757 1.00 94.50 101 PHE A N 1
ATOM 889 C CA . PHE A 1 101 ? -17.807 11.070 0.404 1.00 94.50 101 PHE A CA 1
ATOM 890 C C . PHE A 1 101 ? -17.871 9.832 1.297 1.00 94.50 101 PHE A C 1
ATOM 892 O O . PHE A 1 101 ? -18.950 9.419 1.703 1.00 94.50 101 PHE A O 1
ATOM 899 N N . TYR A 1 102 ? -16.727 9.224 1.619 1.00 95.75 102 TYR A N 1
ATOM 900 C CA . TYR A 1 102 ? -16.699 8.025 2.455 1.00 95.75 102 TYR A CA 1
ATOM 901 C C . TYR A 1 102 ? -17.138 8.286 3.891 1.00 95.75 102 TYR A C 1
ATOM 903 O O . TYR A 1 102 ? -17.789 7.418 4.468 1.00 95.75 102 TYR A O 1
ATOM 911 N N . GLU A 1 103 ? -16.809 9.443 4.469 1.00 94.31 103 GLU A N 1
ATOM 912 C CA . GLU A 1 103 ? -17.110 9.747 5.871 1.00 94.31 103 GLU A CA 1
ATOM 913 C C . GLU A 1 103 ? -18.615 9.641 6.166 1.00 94.31 103 GLU A C 1
ATOM 915 O O . GLU A 1 103 ? -18.990 9.032 7.171 1.00 94.31 103 GLU A O 1
ATOM 920 N N . ASP A 1 104 ? -19.474 10.116 5.259 1.00 92.94 104 ASP A N 1
ATOM 921 C CA . ASP A 1 104 ? -20.934 10.077 5.416 1.00 92.94 104 ASP A CA 1
ATOM 922 C C . ASP A 1 104 ? -21.471 8.646 5.592 1.00 92.94 104 ASP A C 1
ATOM 924 O O . ASP A 1 104 ? -22.322 8.384 6.446 1.00 92.94 104 ASP A O 1
ATOM 928 N N . TYR A 1 105 ? -20.919 7.683 4.850 1.00 95.12 105 TYR A N 1
ATOM 929 C CA . TYR A 1 105 ? -21.329 6.275 4.924 1.00 95.12 105 TYR A CA 1
ATOM 930 C C . TYR A 1 105 ? -20.579 5.499 6.013 1.00 95.12 105 TYR A C 1
ATOM 932 O O . TYR A 1 105 ? -21.136 4.640 6.709 1.00 95.12 105 TYR A O 1
ATOM 940 N N . PHE A 1 106 ? -19.285 5.769 6.167 1.00 96.56 106 PHE A N 1
ATOM 941 C CA . PHE A 1 106 ? -18.401 4.991 7.027 1.00 96.56 106 PHE A CA 1
ATOM 942 C C . PHE A 1 106 ? -18.605 5.339 8.497 1.00 96.56 106 PHE A C 1
ATOM 944 O O . PHE A 1 106 ? -18.575 4.441 9.341 1.00 96.56 106 PHE A O 1
ATOM 951 N N . LYS A 1 107 ? -18.925 6.595 8.825 1.00 95.56 107 LYS A N 1
ATOM 952 C CA . LYS A 1 107 ? -19.143 7.034 10.209 1.00 95.56 107 LYS A CA 1
ATOM 953 C C . LYS A 1 107 ? -20.267 6.264 10.901 1.00 95.56 107 LYS A C 1
ATOM 955 O O . LYS A 1 107 ? -20.139 5.925 12.078 1.00 95.56 107 LYS A O 1
ATOM 960 N N . ILE A 1 108 ? -21.322 5.920 10.161 1.00 95.81 108 ILE A N 1
ATOM 961 C CA . ILE A 1 108 ? -22.484 5.156 10.649 1.00 95.81 108 ILE A CA 1
ATOM 962 C C . ILE A 1 108 ? -22.098 3.705 10.986 1.00 95.81 108 ILE A C 1
ATOM 964 O O . ILE A 1 108 ? -22.690 3.062 11.856 1.00 95.81 108 ILE A O 1
ATOM 968 N N . THR A 1 109 ? -21.095 3.160 10.298 1.00 95.56 109 THR A N 1
ATOM 969 C CA . THR A 1 109 ? -20.723 1.743 10.386 1.00 95.56 109 THR A CA 1
ATOM 970 C C . THR A 1 109 ? -19.377 1.498 11.070 1.00 95.56 109 THR A C 1
ATOM 972 O O . THR A 1 109 ? -19.057 0.346 11.358 1.00 95.56 109 THR A O 1
ATOM 975 N N . LYS A 1 110 ? -18.629 2.550 11.434 1.00 94.06 110 LYS A N 1
ATOM 976 C CA . LYS A 1 110 ? -17.237 2.468 11.919 1.00 94.06 110 LYS A CA 1
ATOM 977 C C . LYS A 1 110 ? -17.000 1.554 13.124 1.00 94.06 110 LYS A C 1
ATOM 979 O O . LYS A 1 110 ? -15.937 0.950 13.252 1.00 94.06 110 LYS A O 1
ATOM 984 N N . ASN A 1 111 ? -18.003 1.420 13.992 1.00 95.38 111 ASN A N 1
ATOM 985 C CA . ASN A 1 111 ? -17.926 0.593 15.200 1.00 95.38 111 ASN A CA 1
ATOM 986 C C . ASN A 1 111 ? -18.447 -0.840 14.995 1.00 95.38 111 ASN A C 1
ATOM 988 O O . ASN A 1 111 ? -18.302 -1.678 15.888 1.00 95.38 111 ASN A O 1
ATOM 992 N N . LYS A 1 112 ? -19.052 -1.148 13.841 1.00 97.00 112 LYS A N 1
ATOM 993 C CA . LYS A 1 112 ? -19.595 -2.479 13.546 1.00 97.00 112 LYS A CA 1
ATOM 994 C C . LYS A 1 112 ? -18.463 -3.477 13.275 1.00 97.00 112 LYS A C 1
ATOM 996 O O . LYS A 1 112 ? -17.372 -3.117 12.835 1.00 97.00 112 LYS A O 1
ATOM 1001 N N . LYS A 1 113 ? -18.734 -4.761 13.518 1.00 97.81 113 LYS A N 1
ATOM 1002 C CA . LYS A 1 113 ? -17.867 -5.858 13.067 1.00 97.81 113 LYS A CA 1
ATOM 1003 C C . LYS A 1 113 ? -18.117 -6.071 11.574 1.00 97.81 113 LYS A C 1
ATOM 1005 O O . LYS A 1 113 ? -19.194 -6.524 11.202 1.00 97.81 113 LYS A O 1
ATOM 1010 N N . LEU A 1 114 ? -17.147 -5.710 10.739 1.00 97.56 114 LEU A N 1
ATOM 1011 C CA . LEU A 1 114 ? -17.267 -5.738 9.278 1.00 97.56 114 LEU A CA 1
ATOM 1012 C C . LEU A 1 114 ? -16.148 -6.565 8.647 1.00 97.56 114 LEU A C 1
ATOM 1014 O O . LEU A 1 114 ? -15.065 -6.693 9.217 1.00 97.56 114 LEU A O 1
ATOM 1018 N N . ASN A 1 115 ? -16.397 -7.059 7.439 1.00 98.31 115 ASN A N 1
ATOM 1019 C CA . ASN A 1 115 ? -15.351 -7.494 6.521 1.00 98.31 115 ASN A CA 1
ATOM 1020 C C . ASN A 1 115 ? -15.286 -6.462 5.392 1.00 98.31 115 ASN A C 1
ATOM 1022 O O . ASN A 1 115 ? -16.284 -6.247 4.711 1.00 98.31 115 ASN A O 1
ATOM 1026 N N . ILE A 1 116 ? -14.141 -5.808 5.222 1.00 98.25 116 ILE A N 1
ATOM 1027 C CA . ILE A 1 116 ? -13.932 -4.763 4.213 1.00 98.25 116 ILE A CA 1
ATOM 1028 C C . ILE A 1 116 ? -12.982 -5.316 3.159 1.00 98.25 116 ILE A C 1
ATOM 1030 O O . ILE A 1 116 ? -11.910 -5.793 3.520 1.00 98.25 116 ILE A O 1
ATOM 1034 N N . LEU A 1 117 ? -13.360 -5.252 1.883 1.00 98.19 117 LEU A N 1
ATOM 1035 C CA . LEU A 1 117 ? -12.502 -5.624 0.759 1.00 98.19 117 LEU A CA 1
ATOM 1036 C C . LEU A 1 117 ? -12.059 -4.368 0.002 1.00 98.19 117 LEU A C 1
ATOM 1038 O O . LEU A 1 117 ? -12.893 -3.610 -0.479 1.00 98.19 117 LEU A O 1
ATOM 1042 N N . GLU A 1 118 ? -10.749 -4.179 -0.129 1.00 97.62 118 GLU A N 1
ATOM 1043 C CA . GLU A 1 118 ? -10.132 -3.176 -0.995 1.00 97.62 118 GLU A CA 1
ATOM 1044 C C . GLU A 1 118 ? -9.484 -3.864 -2.205 1.00 97.62 118 GLU A C 1
ATOM 1046 O O . GLU A 1 118 ? -8.566 -4.669 -2.044 1.00 97.62 118 GLU A O 1
ATOM 1051 N N . ILE A 1 119 ? -9.927 -3.519 -3.415 1.00 97.12 119 ILE A N 1
ATOM 1052 C CA . ILE A 1 119 ? -9.306 -3.943 -4.679 1.00 97.12 119 ILE A CA 1
ATOM 1053 C C . ILE A 1 119 ? -8.459 -2.781 -5.212 1.00 97.12 119 ILE A C 1
ATOM 1055 O O . ILE A 1 119 ? -8.901 -1.635 -5.178 1.00 97.12 119 ILE A O 1
ATOM 1059 N N . GLY A 1 120 ? -7.239 -3.068 -5.673 1.00 95.62 120 GLY A N 1
ATOM 1060 C CA . GLY A 1 120 ? -6.269 -2.036 -6.057 1.00 95.62 120 GLY A CA 1
ATOM 1061 C C . GLY A 1 120 ? -5.557 -1.451 -4.838 1.00 95.62 120 GLY A C 1
ATOM 1062 O O . GLY A 1 120 ? -5.530 -0.241 -4.625 1.00 95.62 120 GLY A O 1
ATOM 1063 N N . SER A 1 121 ? -5.036 -2.329 -3.979 1.00 95.75 121 SER A N 1
ATOM 1064 C CA . SER A 1 121 ? -4.470 -1.934 -2.685 1.00 95.75 121 SER A CA 1
ATOM 1065 C C . SER A 1 121 ? -3.038 -1.388 -2.745 1.00 95.75 121 SER A C 1
ATOM 1067 O O . SER A 1 121 ? -2.621 -0.706 -1.808 1.00 95.75 121 SER A O 1
ATOM 1069 N N . PHE A 1 122 ? -2.278 -1.640 -3.814 1.00 95.81 122 PHE A N 1
ATOM 1070 C CA . PHE A 1 122 ? -0.910 -1.150 -4.027 1.00 95.81 122 PHE A CA 1
ATOM 1071 C C . PHE A 1 122 ? 0.005 -1.322 -2.789 1.00 95.81 122 PHE A C 1
ATOM 1073 O O . PHE A 1 122 ? 0.268 -2.443 -2.351 1.00 95.81 122 PHE A O 1
ATOM 1080 N N . TYR A 1 123 ? 0.499 -0.232 -2.181 1.00 97.19 123 TYR A N 1
ATOM 1081 C CA . TYR A 1 123 ? 1.307 -0.288 -0.947 1.00 97.19 123 TYR A CA 1
ATOM 1082 C C . TYR A 1 123 ? 0.506 -0.591 0.330 1.00 97.19 123 TYR A C 1
ATOM 1084 O O . TYR A 1 123 ? 1.106 -0.814 1.385 1.00 97.19 123 TYR A O 1
ATOM 1092 N N . GLY A 1 124 ? -0.823 -0.617 0.257 1.00 97.88 124 GLY A N 1
ATOM 1093 C CA . GLY A 1 124 ? -1.730 -0.852 1.377 1.00 97.88 124 GLY A CA 1
ATOM 1094 C C . GLY A 1 124 ? -2.009 0.376 2.237 1.00 97.88 124 GLY A C 1
ATOM 1095 O O . GLY A 1 124 ? -2.421 0.231 3.384 1.00 97.88 124 GLY A O 1
ATOM 1096 N N . ASN A 1 125 ? -1.747 1.581 1.728 1.00 97.94 125 ASN A N 1
ATOM 1097 C CA . ASN A 1 125 ? -1.843 2.818 2.510 1.00 97.94 125 ASN A CA 1
ATOM 1098 C C . ASN A 1 125 ? -3.284 3.102 2.959 1.00 97.94 125 ASN A C 1
ATOM 1100 O O . ASN A 1 125 ? -3.524 3.391 4.128 1.00 97.94 125 ASN A O 1
ATOM 1104 N N . ALA A 1 126 ? -4.251 2.938 2.056 1.00 98.19 126 ALA A N 1
ATOM 1105 C CA . ALA A 1 126 ? -5.669 3.041 2.383 1.00 98.19 126 ALA A CA 1
ATOM 1106 C C . ALA A 1 126 ? -6.120 1.917 3.330 1.00 98.19 126 ALA A C 1
ATOM 1108 O O . ALA A 1 126 ? -6.743 2.209 4.344 1.00 98.19 126 ALA A O 1
ATOM 1109 N N . SER A 1 127 ? -5.728 0.660 3.092 1.00 98.50 127 SER A N 1
ATOM 1110 C CA . SER A 1 127 ? -5.942 -0.440 4.050 1.00 98.50 127 SER A CA 1
ATOM 1111 C C . SER A 1 127 ? -5.432 -0.115 5.466 1.00 98.50 127 SER A C 1
ATOM 1113 O O . SER A 1 127 ? -6.094 -0.444 6.449 1.00 98.50 127 SER A O 1
ATOM 1115 N N . ALA A 1 128 ? -4.277 0.547 5.601 1.00 98.56 128 ALA A N 1
ATOM 1116 C CA . ALA A 1 128 ? -3.754 0.978 6.899 1.00 98.56 128 ALA A CA 1
ATOM 1117 C C . ALA A 1 128 ? -4.601 2.095 7.532 1.00 98.56 128 ALA A C 1
ATOM 1119 O O . ALA A 1 128 ? -4.877 2.039 8.728 1.00 98.56 128 ALA A O 1
ATOM 1120 N N . ALA A 1 129 ? -5.078 3.063 6.748 1.00 98.50 129 ALA A N 1
ATOM 1121 C CA . ALA A 1 129 ? -6.027 4.067 7.228 1.00 98.50 129 ALA A CA 1
ATOM 1122 C C . ALA A 1 129 ? -7.342 3.423 7.707 1.00 98.50 129 ALA A C 1
ATOM 1124 O O . ALA A 1 129 ? -7.792 3.675 8.825 1.00 98.50 129 ALA A O 1
ATOM 1125 N N . LEU A 1 130 ? -7.903 2.505 6.915 1.00 98.38 130 LEU A N 1
ATOM 1126 C CA . LEU A 1 130 ? -9.121 1.764 7.249 1.00 98.38 130 LEU A CA 1
ATOM 1127 C C . LEU A 1 130 ? -8.950 0.896 8.504 1.00 98.38 130 LEU A C 1
ATOM 1129 O O . LEU A 1 130 ? -9.903 0.733 9.259 1.00 98.38 130 LEU A O 1
ATOM 1133 N N . TYR A 1 131 ? -7.746 0.382 8.775 1.00 98.56 131 TYR A N 1
ATOM 1134 C CA . TYR A 1 131 ? -7.447 -0.365 10.002 1.00 98.56 131 TYR A CA 1
ATOM 1135 C C . TYR A 1 131 ? -7.660 0.474 11.267 1.00 98.56 131 TYR A C 1
ATOM 1137 O O . TYR A 1 131 ? -8.178 -0.050 12.262 1.00 98.56 131 TYR A O 1
ATOM 1145 N N . PHE A 1 132 ? -7.262 1.750 11.227 1.00 98.50 132 PHE A N 1
ATOM 1146 C CA . PHE A 1 132 ? -7.454 2.694 12.329 1.00 98.50 132 PHE A CA 1
ATOM 1147 C C . PHE A 1 132 ? -8.883 3.230 12.378 1.00 98.50 132 PHE A C 1
ATOM 1149 O O . PHE A 1 132 ? -9.451 3.333 13.463 1.00 98.50 132 PHE A O 1
ATOM 1156 N N . TYR A 1 133 ? -9.488 3.506 11.223 1.00 98.31 133 TYR A N 1
ATOM 1157 C CA . TYR A 1 133 ? -10.854 4.017 11.168 1.00 98.31 133 TYR A CA 1
ATOM 1158 C C . TYR A 1 133 ? -11.881 2.972 11.649 1.00 98.31 133 TYR A C 1
ATOM 1160 O O . TYR A 1 133 ? -12.726 3.256 12.498 1.00 98.31 133 TYR A O 1
ATOM 1168 N N . PHE A 1 134 ? -11.768 1.726 11.174 1.00 98.12 134 PHE A N 1
ATOM 1169 C CA . PHE A 1 134 ? -12.643 0.609 11.535 1.00 98.12 134 PHE A CA 1
ATOM 1170 C C . PHE A 1 134 ? -11.981 -0.327 12.558 1.00 98.12 134 PHE A C 1
ATOM 1172 O O . PHE A 1 134 ? -11.449 -1.396 12.225 1.00 98.12 134 PHE A O 1
ATOM 1179 N N . LYS A 1 135 ? -12.060 0.044 13.842 1.00 96.31 135 LYS A N 1
ATOM 1180 C CA . LYS A 1 135 ? -11.410 -0.675 14.962 1.00 96.31 135 LYS A CA 1
ATOM 1181 C C . LYS A 1 135 ? -11.769 -2.165 15.034 1.00 96.31 135 LYS A C 1
ATOM 1183 O O . LYS A 1 135 ? -10.941 -2.981 15.431 1.00 96.31 135 LYS A O 1
ATOM 1188 N N . ASN A 1 136 ? -12.984 -2.515 14.608 1.00 97.44 136 ASN A N 1
ATOM 1189 C CA . ASN A 1 136 ? -13.551 -3.860 14.729 1.00 97.44 136 ASN A CA 1
ATOM 1190 C C . ASN A 1 136 ? -13.609 -4.641 13.403 1.00 97.44 136 ASN A C 1
ATOM 1192 O O . ASN A 1 136 ? -14.109 -5.768 13.388 1.00 97.44 136 ASN A O 1
ATOM 1196 N N . ALA A 1 137 ? -13.135 -4.072 12.289 1.00 98.19 137 ALA A N 1
ATOM 1197 C CA . ALA A 1 137 ? -13.229 -4.720 10.981 1.00 98.19 137 ALA A CA 1
ATOM 1198 C C . ALA A 1 137 ? -12.082 -5.705 10.710 1.00 98.19 137 ALA A C 1
ATOM 1200 O O . ALA A 1 137 ? -10.963 -5.535 11.192 1.00 98.19 137 ALA A O 1
ATOM 1201 N N . LYS A 1 138 ? -12.336 -6.718 9.883 1.00 98.69 138 LYS A N 1
ATOM 1202 C CA . LYS A 1 138 ? -11.292 -7.450 9.159 1.00 98.69 138 LYS A CA 1
ATOM 1203 C C . LYS A 1 138 ? -11.152 -6.828 7.776 1.00 98.69 138 LYS A C 1
ATOM 1205 O O . LYS A 1 138 ? -12.152 -6.583 7.108 1.00 98.69 138 LYS A O 1
ATOM 1210 N N . ILE A 1 139 ? -9.923 -6.572 7.356 1.00 98.69 139 ILE A N 1
ATOM 1211 C CA . ILE A 1 139 ? -9.609 -5.933 6.083 1.00 98.69 139 ILE A CA 1
ATOM 1212 C C . ILE A 1 139 ? -8.967 -6.965 5.170 1.00 98.69 139 ILE A C 1
ATOM 1214 O O . ILE A 1 139 ? -7.996 -7.639 5.515 1.00 98.69 139 ILE A O 1
ATOM 1218 N N . PHE A 1 140 ? -9.529 -7.070 3.986 1.00 98.62 140 PHE A N 1
ATOM 1219 C CA . PHE A 1 140 ? -9.064 -7.875 2.885 1.00 98.62 140 PHE A CA 1
ATOM 1220 C C . PHE A 1 140 ? -8.574 -6.907 1.823 1.00 98.62 140 PHE A C 1
ATOM 1222 O O . PHE A 1 140 ? -9.276 -5.965 1.473 1.00 98.62 140 PHE A O 1
ATOM 1229 N N . SER A 1 141 ? -7.359 -7.103 1.341 1.00 97.94 141 SER A N 1
ATOM 1230 C CA . SER A 1 141 ? -6.770 -6.250 0.323 1.00 97.94 141 SER A CA 1
ATOM 1231 C C . SER A 1 141 ? -6.279 -7.094 -0.839 1.00 97.94 141 SER A C 1
ATOM 1233 O O . SER A 1 141 ? -5.711 -8.172 -0.657 1.00 97.94 141 SER A O 1
ATOM 1235 N N . ALA A 1 142 ? -6.532 -6.613 -2.043 1.00 97.75 142 ALA A N 1
ATOM 1236 C CA . ALA A 1 142 ? -6.277 -7.340 -3.265 1.00 97.75 142 ALA A CA 1
ATOM 1237 C C . ALA A 1 142 ? -5.535 -6.448 -4.260 1.00 97.75 142 ALA A C 1
ATOM 1239 O O . ALA A 1 142 ? -5.801 -5.247 -4.353 1.00 97.75 142 ALA A O 1
ATOM 1240 N N . ASP A 1 143 ? -4.556 -7.011 -4.960 1.00 97.50 143 ASP A N 1
ATOM 1241 C CA . ASP A 1 143 ? -3.802 -6.298 -5.992 1.00 97.50 143 ASP A CA 1
ATOM 1242 C C . ASP A 1 143 ? -3.148 -7.277 -6.971 1.00 97.50 143 ASP A C 1
ATOM 1244 O O . ASP A 1 143 ? -2.885 -8.433 -6.625 1.00 97.50 143 ASP A O 1
ATOM 1248 N N . ILE A 1 144 ? -2.805 -6.799 -8.166 1.00 97.00 144 ILE A N 1
ATOM 1249 C CA . ILE A 1 144 ? -2.007 -7.556 -9.134 1.00 97.00 144 ILE A CA 1
ATOM 1250 C C . ILE A 1 144 ? -0.543 -7.716 -8.664 1.00 97.00 144 ILE A C 1
ATOM 1252 O O . ILE A 1 144 ? 0.163 -8.636 -9.090 1.00 97.00 144 ILE A O 1
ATOM 1256 N N . PHE A 1 145 ? -0.085 -6.854 -7.745 1.00 96.81 145 PHE A N 1
ATOM 1257 C CA . PHE A 1 145 ? 1.242 -6.852 -7.123 1.00 96.81 145 PHE A CA 1
ATOM 1258 C C . PHE A 1 145 ? 1.182 -6.913 -5.582 1.00 96.81 145 PHE A C 1
ATOM 1260 O O . PHE A 1 145 ? 1.635 -5.990 -4.897 1.00 96.81 145 PHE A O 1
ATOM 1267 N N . PRO A 1 146 ? 0.716 -8.029 -4.988 1.00 96.75 146 PRO A N 1
ATOM 1268 C CA . PRO A 1 146 ? 0.580 -8.156 -3.530 1.00 96.75 146 PRO A CA 1
ATOM 1269 C C . PRO A 1 146 ? 1.919 -8.063 -2.771 1.00 96.75 146 PRO A C 1
ATOM 1271 O O . PRO A 1 146 ? 1.961 -7.788 -1.574 1.00 96.75 146 PRO A O 1
ATOM 1274 N N . ASP A 1 147 ? 3.060 -8.242 -3.449 1.00 96.75 147 ASP A N 1
ATOM 1275 C CA . ASP A 1 147 ? 4.389 -8.091 -2.843 1.00 96.75 147 ASP A CA 1
ATOM 1276 C C . ASP A 1 147 ? 4.770 -6.634 -2.503 1.00 96.75 147 ASP A C 1
ATOM 1278 O O . ASP A 1 147 ? 5.804 -6.403 -1.865 1.00 96.75 147 ASP A O 1
ATOM 1282 N N . LEU A 1 148 ? 3.965 -5.657 -2.936 1.00 96.75 148 LEU A N 1
ATOM 1283 C CA . LEU A 1 148 ? 4.097 -4.246 -2.566 1.00 96.75 148 LEU A CA 1
ATOM 1284 C C . LEU A 1 148 ? 3.488 -3.932 -1.202 1.00 96.75 148 LEU A C 1
ATOM 1286 O O . LEU A 1 148 ? 3.911 -2.970 -0.554 1.00 96.75 148 LEU A O 1
ATOM 1290 N N . PHE A 1 149 ? 2.527 -4.738 -0.753 1.00 97.75 149 PHE A N 1
ATOM 1291 C CA . PHE A 1 149 ? 1.755 -4.448 0.442 1.00 97.75 149 PHE A CA 1
ATOM 1292 C C . PHE A 1 149 ? 2.671 -4.315 1.667 1.00 97.75 149 PHE A C 1
ATOM 1294 O O . PHE A 1 149 ? 3.422 -5.228 2.031 1.00 97.75 149 PHE A O 1
ATOM 1301 N N . SER A 1 150 ? 2.644 -3.135 2.285 1.00 97.44 150 SER A N 1
ATOM 1302 C CA . SER A 1 150 ? 3.641 -2.711 3.276 1.00 97.44 150 SER A CA 1
ATOM 1303 C C . SER A 1 150 ? 3.170 -2.855 4.721 1.00 97.44 150 SER A C 1
ATOM 1305 O O . SER A 1 150 ? 3.844 -2.383 5.634 1.00 97.44 150 SER A O 1
ATOM 1307 N N . TYR A 1 151 ? 2.037 -3.514 4.948 1.00 98.31 151 TYR A N 1
ATOM 1308 C CA . TYR A 1 151 ? 1.429 -3.634 6.269 1.00 98.31 151 TYR A CA 1
ATOM 1309 C C . TYR A 1 151 ? 1.120 -5.090 6.616 1.00 98.31 151 TYR A C 1
ATOM 1311 O O . TYR A 1 151 ? 0.847 -5.912 5.744 1.00 98.31 151 TYR A O 1
ATOM 1319 N N . SER A 1 152 ? 1.167 -5.421 7.900 1.00 98.31 152 SER A N 1
ATOM 1320 C CA . SER A 1 152 ? 0.718 -6.708 8.433 1.00 98.31 152 SER A CA 1
ATOM 1321 C C . SER A 1 152 ? -0.096 -6.494 9.701 1.00 98.31 152 SER A C 1
ATOM 1323 O O . SER A 1 152 ? 0.162 -5.567 10.460 1.00 98.31 152 SER A O 1
ATOM 1325 N N . SER A 1 153 ? -1.093 -7.340 9.930 1.00 98.38 153 SER A N 1
ATOM 1326 C CA . SER A 1 153 ? -1.877 -7.382 11.167 1.00 98.38 153 SER A CA 1
ATOM 1327 C C . SER A 1 153 ? -2.700 -8.663 11.185 1.00 98.38 153 SER A C 1
ATOM 1329 O O . SER A 1 153 ? -3.054 -9.186 10.129 1.00 98.38 153 SER A O 1
ATOM 1331 N N . LYS A 1 154 ? -3.084 -9.128 12.375 1.00 98.44 154 LYS A N 1
ATOM 1332 C CA . LYS A 1 154 ? -4.071 -10.204 12.562 1.00 98.44 154 LYS A CA 1
ATOM 1333 C C . LYS A 1 154 ? -5.417 -9.914 11.888 1.00 98.44 154 LYS A C 1
ATOM 1335 O O . LYS A 1 154 ? -6.158 -10.847 11.586 1.00 98.44 154 LYS A O 1
ATOM 1340 N N . ARG A 1 155 ? -5.751 -8.636 11.664 1.00 98.19 155 ARG A N 1
ATOM 1341 C CA . ARG A 1 155 ? -6.995 -8.196 11.014 1.00 98.19 155 ARG A CA 1
ATOM 1342 C C . ARG A 1 155 ? -6.826 -7.833 9.540 1.00 98.19 155 ARG A C 1
ATOM 1344 O O . ARG A 1 155 ? -7.805 -7.392 8.953 1.00 98.19 155 ARG A O 1
ATOM 1351 N N . ILE A 1 156 ? -5.641 -7.992 8.942 1.00 98.50 156 ILE A N 1
ATOM 1352 C CA . ILE A 1 156 ? -5.413 -7.670 7.525 1.00 98.50 156 ILE A CA 1
ATOM 1353 C C . ILE A 1 156 ? -4.928 -8.895 6.755 1.00 98.50 156 ILE A C 1
ATOM 1355 O O . ILE A 1 156 ? -3.925 -9.505 7.119 1.00 98.50 156 ILE A O 1
ATOM 1359 N N . LYS A 1 157 ? -5.593 -9.204 5.639 1.00 98.50 157 LYS A N 1
ATOM 1360 C CA . LYS A 1 157 ? -5.160 -10.227 4.682 1.00 98.50 157 LYS A CA 1
ATOM 1361 C C . LYS A 1 157 ? -4.987 -9.614 3.296 1.00 98.50 157 LYS A C 1
ATOM 1363 O O . LYS A 1 157 ? -5.962 -9.152 2.716 1.00 98.50 157 LYS A O 1
ATOM 1368 N N . ASN A 1 158 ? -3.769 -9.668 2.761 1.00 98.31 158 ASN A N 1
ATOM 1369 C CA . ASN A 1 158 ? -3.467 -9.253 1.392 1.00 98.31 158 ASN A CA 1
ATOM 1370 C C . ASN A 1 158 ? -3.313 -10.471 0.465 1.00 98.31 158 ASN A C 1
ATOM 1372 O O . ASN A 1 158 ? -2.698 -11.463 0.865 1.00 98.31 158 ASN A O 1
ATOM 1376 N N . PHE A 1 159 ? -3.863 -10.411 -0.748 1.00 98.06 159 PHE A N 1
ATOM 1377 C CA . PHE A 1 159 ? -3.767 -11.487 -1.737 1.00 98.06 159 PHE A CA 1
ATOM 1378 C C . PHE A 1 159 ? -3.745 -10.974 -3.184 1.00 98.06 159 PHE A C 1
ATOM 1380 O O . PHE A 1 159 ? -4.014 -9.808 -3.464 1.00 98.06 159 PHE A O 1
ATOM 1387 N N . TYR A 1 160 ? -3.370 -11.861 -4.106 1.00 97.69 160 TYR A N 1
ATOM 1388 C CA . TYR A 1 160 ? -3.348 -11.575 -5.538 1.00 97.69 160 TYR A CA 1
ATOM 1389 C C . TYR A 1 160 ? -4.764 -11.571 -6.120 1.00 97.69 160 TYR A C 1
ATOM 1391 O O . TYR A 1 160 ? -5.507 -12.527 -5.899 1.00 97.69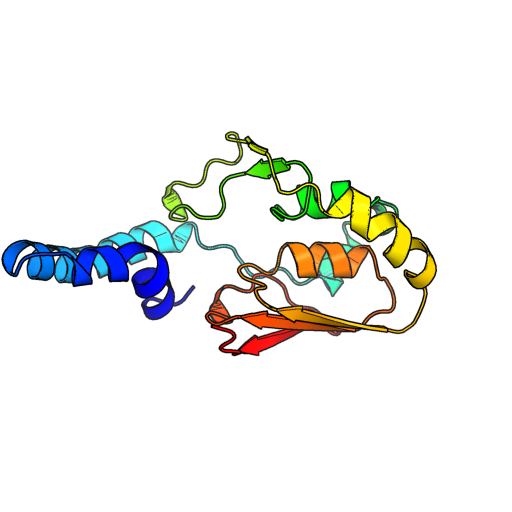 160 TYR A O 1
ATOM 1399 N N . VAL A 1 161 ? -5.093 -10.545 -6.905 1.00 97.31 161 VAL A N 1
ATOM 1400 C CA . VAL A 1 161 ? -6.260 -10.508 -7.800 1.00 97.31 161 VAL A CA 1
ATOM 1401 C C . VAL A 1 161 ? -5.859 -9.794 -9.083 1.00 97.31 161 VAL A C 1
ATOM 1403 O O . VAL A 1 161 ? -5.177 -8.770 -9.033 1.00 97.31 161 VAL A O 1
ATOM 1406 N N . ASP A 1 162 ? -6.312 -10.318 -10.217 1.00 95.50 162 ASP A N 1
ATOM 1407 C CA . ASP A 1 162 ? -6.367 -9.564 -11.466 1.00 95.50 162 ASP A CA 1
ATOM 1408 C C . ASP A 1 162 ? -7.787 -9.010 -11.632 1.00 95.50 162 ASP A C 1
ATOM 1410 O O . ASP A 1 162 ? -8.755 -9.760 -11.534 1.00 95.50 162 ASP A O 1
ATOM 1414 N N . SER A 1 163 ? -7.902 -7.692 -11.771 1.00 88.88 163 SER A N 1
ATOM 1415 C CA . SER A 1 163 ? -9.186 -6.966 -11.848 1.00 88.88 163 SER A CA 1
ATOM 1416 C C . SER A 1 163 ? -9.254 -6.044 -13.068 1.00 88.88 163 SER A C 1
ATOM 1418 O O . SER A 1 163 ? -10.107 -5.161 -13.126 1.00 88.88 163 SER A O 1
ATOM 1420 N N . SER A 1 164 ? -8.305 -6.218 -13.996 1.00 76.25 164 SER A N 1
ATOM 1421 C CA . SER A 1 164 ? -8.251 -5.542 -15.296 1.00 76.25 164 SER A CA 1
ATOM 1422 C C . SER A 1 164 ? -9.034 -6.293 -16.366 1.00 76.25 164 SER A C 1
ATOM 1424 O O . SER A 1 164 ? -9.230 -7.518 -16.206 1.00 76.25 164 SER A O 1
#

Secondary structure (DSSP, 8-state):
--HHHHHHHHTHHHHHH--HHHHHHHHHHHHHHHHHHHTTSPPPEEHHHHHHHTGGGGGS-HHHHHHHHT-TTSSEEE--SS-G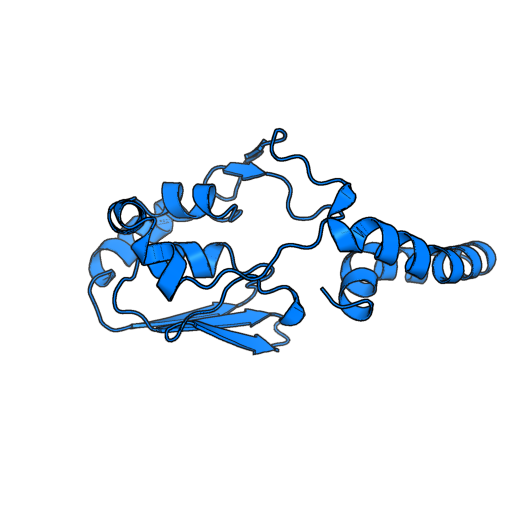GG--TT-EEE---THHHHHHHHHHHTTS--EEEEES-TTSHHHHHHHHH-TT-EEEEEES-GGG--EEBTTEEEEE----

Radius of gyration: 17.65 Å; chains: 1; bounding box: 44×29×51 Å

Organism: NCBI:txid408172

InterPro domains:
  IPR029063 S-adenosyl-L-methionine-dependent methyltransferase superfamily [G3DSA:3.40.50.150] (59-164)
  IPR029063 S-adenosyl-L-methionine-dependent methyltransferase superfamily [SSF53335] (73-157)

pLDDT: mean 96.28, std 2.56, range [76.25, 98.69]

Foldseek 3Di:
DDLVVQCVQPPVVVLVPDDPVVVVVSVVCSVVLCVVLVVLAFAADELVVVCVVVVVLLVDALLVQLQVLQHLCHQKGFDPSDRSVPTDRVDIDGGPNVSVVVCVVCVVCQAPEEEAEAEACQQVSSVSSSCSSRVRYQYEYEYCCQVNHRYDYPRYHYDYDDPD

Sequence (164 aa):
MKLKTFYKLFYRHRVVKANIFLKIYLILIIPFRYAANFLFFKKKINLDEYSKKKFYLYEKDLNYLFQYFNSDKGDKFFDQYVQPIKRNSKIIIDGHDYSKFYEDYFKITKNKKLNILEIGSFYGNASAALYFYFKNAKIFSADIFPDLFSYSSKRIKNFYVDSS